Protein AF-A0A257LLA8-F1 (afdb_monomer_lite)

Sequence (168 aa):
RAQKEVKDIVSELGAEAVHNISGKPADVTPCLYRCRWLSTHMPKVWAKTAKTAEVHGGLTHFLTGQWATSTASADPMGLLDVGAYDWSDVLLKAARLTREQLPRLHRPGEIMGEVTAEAAKLTGLKAGTPVIAGGGDGQCAGTGANTFLEGRAYVNLGTAAVSGSYGK

Structure (mmCIF, N/CA/C/O backbone):
data_AF-A0A257LLA8-F1
#
_entry.id   AF-A0A257LLA8-F1
#
loop_
_atom_site.group_PDB
_atom_site.id
_atom_site.type_symbol
_atom_site.label_atom_id
_atom_site.label_alt_id
_atom_site.label_comp_id
_atom_site.label_asym_id
_atom_site.label_entity_id
_atom_site.label_seq_id
_atom_site.pdbx_PDB_ins_code
_atom_site.Cartn_x
_atom_site.Cartn_y
_atom_site.Cartn_z
_atom_site.occupancy
_atom_site.B_iso_or_equiv
_atom_site.auth_seq_id
_atom_site.auth_comp_id
_atom_site.auth_asym_id
_atom_site.auth_atom_id
_atom_site.pdbx_PDB_model_num
ATOM 1 N N . ARG A 1 1 ? 10.326 14.124 -8.204 1.00 86.38 1 ARG A N 1
ATOM 2 C CA . ARG A 1 1 ? 11.502 13.398 -7.644 1.00 86.38 1 ARG A CA 1
ATOM 3 C C . ARG A 1 1 ? 11.470 11.947 -8.121 1.00 86.38 1 ARG A C 1
ATOM 5 O O . ARG A 1 1 ? 10.402 11.528 -8.534 1.00 86.38 1 ARG A O 1
ATOM 12 N N . ALA A 1 2 ? 12.587 11.219 -8.062 1.00 96.12 2 ALA A N 1
ATOM 13 C CA . ALA A 1 2 ? 12.719 9.811 -8.469 1.00 96.12 2 ALA A CA 1
ATOM 14 C C . ALA A 1 2 ? 12.756 9.484 -9.986 1.00 96.12 2 ALA A C 1
ATOM 16 O O . ALA A 1 2 ? 12.668 8.323 -10.364 1.00 96.12 2 ALA A O 1
ATOM 17 N N . GLN A 1 3 ? 12.909 10.475 -10.878 1.00 97.31 3 GLN A N 1
ATOM 18 C CA . GLN A 1 3 ? 12.971 10.221 -12.334 1.00 97.31 3 GLN A CA 1
ATOM 19 C C . GLN A 1 3 ? 14.169 9.352 -12.741 1.00 97.31 3 GLN A C 1
ATOM 21 O O . GLN A 1 3 ? 14.070 8.560 -13.674 1.00 97.31 3 GLN A O 1
ATOM 26 N N . LYS A 1 4 ? 15.305 9.514 -12.054 1.00 97.81 4 LYS A N 1
ATOM 27 C CA . LYS A 1 4 ? 16.493 8.694 -12.291 1.00 97.81 4 LYS A CA 1
ATOM 28 C C . LYS A 1 4 ? 16.230 7.246 -11.877 1.00 97.81 4 LYS A C 1
ATOM 30 O O . LYS A 1 4 ? 16.509 6.339 -12.641 1.00 97.81 4 LYS A O 1
ATOM 35 N N . GLU A 1 5 ? 15.604 7.041 -10.725 1.00 98.06 5 GLU A N 1
ATOM 36 C CA . GLU A 1 5 ? 15.283 5.721 -10.184 1.00 98.06 5 GLU A CA 1
ATOM 37 C C . GLU A 1 5 ? 14.282 4.959 -11.042 1.00 98.06 5 GLU A C 1
ATOM 39 O O . GLU A 1 5 ? 14.366 3.737 -11.107 1.00 98.06 5 GLU A O 1
ATOM 44 N N . VAL A 1 6 ? 13.373 5.661 -11.730 1.00 98.06 6 VAL A N 1
ATOM 45 C CA . VAL A 1 6 ? 12.539 5.044 -12.770 1.00 98.06 6 VAL A CA 1
ATOM 46 C C . VAL A 1 6 ? 13.418 4.434 -13.857 1.00 98.06 6 VAL A C 1
ATOM 48 O O . VAL A 1 6 ? 13.272 3.253 -14.156 1.00 98.06 6 VAL A O 1
ATOM 51 N N . LYS A 1 7 ? 14.374 5.197 -14.401 1.00 97.81 7 LYS A N 1
ATOM 52 C CA . LYS A 1 7 ? 15.297 4.705 -15.439 1.00 97.81 7 LYS A CA 1
ATOM 53 C C . LYS A 1 7 ? 16.187 3.572 -14.931 1.00 97.81 7 LYS A C 1
ATOM 55 O O . LYS A 1 7 ? 16.379 2.601 -15.656 1.00 97.81 7 LYS A O 1
ATOM 60 N N . ASP A 1 8 ? 16.693 3.683 -13.705 1.00 97.88 8 ASP A N 1
ATOM 61 C CA . ASP A 1 8 ? 17.563 2.675 -13.096 1.00 97.88 8 ASP A CA 1
ATOM 62 C C . ASP A 1 8 ? 16.801 1.344 -12.933 1.00 97.88 8 ASP A C 1
ATOM 64 O O . ASP A 1 8 ? 17.235 0.320 -13.452 1.00 97.88 8 ASP A O 1
ATOM 68 N N . ILE A 1 9 ? 15.608 1.360 -12.323 1.00 97.94 9 ILE A N 1
ATOM 69 C CA . ILE A 1 9 ? 14.789 0.147 -12.136 1.00 97.94 9 ILE A CA 1
ATOM 70 C C . ILE A 1 9 ? 14.318 -0.434 -13.476 1.00 97.94 9 ILE A C 1
ATOM 72 O O . ILE A 1 9 ? 14.332 -1.650 -13.648 1.00 97.94 9 ILE A O 1
ATOM 76 N N . VAL A 1 10 ? 13.935 0.406 -14.444 1.00 97.56 10 VAL A N 1
ATOM 77 C CA . VAL A 1 10 ? 13.576 -0.059 -15.795 1.00 97.56 10 VAL A CA 1
ATOM 78 C C . VAL A 1 10 ? 14.769 -0.704 -16.499 1.00 97.56 10 VAL A C 1
ATOM 80 O O . VAL A 1 10 ? 14.580 -1.688 -17.204 1.00 97.56 10 VAL A O 1
ATOM 83 N N . SER A 1 11 ? 15.985 -0.198 -16.298 1.00 97.75 11 SER A N 1
ATOM 84 C CA . SER A 1 11 ? 17.194 -0.805 -16.871 1.00 97.75 11 SER A CA 1
ATOM 85 C C . SER A 1 11 ? 17.541 -2.142 -16.205 1.00 97.75 11 SER A C 1
ATOM 87 O O . SER A 1 11 ? 18.089 -3.021 -16.859 1.00 97.75 11 SER A O 1
ATOM 89 N N . GLU A 1 12 ? 17.220 -2.305 -14.917 1.00 97.50 12 GLU A N 1
ATOM 90 C CA . GLU A 1 12 ? 17.468 -3.537 -14.155 1.00 97.50 12 GLU A CA 1
ATOM 91 C C . GLU A 1 12 ? 16.439 -4.645 -14.427 1.00 97.50 12 GLU A C 1
ATOM 93 O O . GLU A 1 12 ? 16.813 -5.813 -14.511 1.00 97.50 12 GLU A O 1
ATOM 98 N N . LEU A 1 13 ? 15.149 -4.300 -14.517 1.00 97.31 13 LEU A N 1
ATOM 99 C CA . LEU A 1 13 ? 14.050 -5.273 -14.606 1.00 97.31 13 LEU A CA 1
ATOM 100 C C . LEU A 1 13 ? 13.362 -5.313 -15.976 1.00 97.31 13 LEU A C 1
ATOM 102 O O . LEU A 1 13 ? 12.763 -6.324 -16.326 1.00 97.31 13 LEU A O 1
ATOM 106 N N . GLY A 1 14 ? 13.419 -4.224 -16.740 1.00 97.62 14 GLY A N 1
ATOM 107 C CA . GLY A 1 14 ? 12.568 -3.994 -17.905 1.00 97.62 14 GLY A CA 1
ATOM 108 C C . GLY A 1 14 ? 11.221 -3.368 -17.526 1.00 97.62 14 GLY A C 1
ATOM 109 O O . GLY A 1 14 ? 10.576 -3.759 -16.552 1.00 97.62 14 GLY A O 1
ATOM 110 N N . ALA A 1 15 ? 10.768 -2.387 -18.314 1.00 96.75 15 ALA A N 1
ATOM 111 C CA . ALA A 1 15 ? 9.489 -1.706 -18.080 1.00 96.75 15 ALA A CA 1
ATOM 112 C C . ALA A 1 15 ? 8.292 -2.668 -18.177 1.00 96.75 15 ALA A C 1
ATOM 114 O O . ALA A 1 15 ? 7.359 -2.568 -17.385 1.00 96.75 15 ALA A O 1
ATOM 115 N N . GLU A 1 16 ? 8.351 -3.621 -19.110 1.00 97.50 16 GLU A N 1
ATOM 116 C CA . GLU A 1 16 ? 7.313 -4.637 -19.291 1.00 97.50 16 GLU A CA 1
ATOM 117 C C . GLU A 1 16 ? 7.222 -5.573 -18.083 1.00 97.50 16 GLU A C 1
ATOM 119 O O . GLU A 1 16 ? 6.129 -5.836 -17.603 1.00 97.50 16 GLU A O 1
ATOM 124 N N . ALA A 1 17 ? 8.349 -6.009 -17.515 1.00 97.00 17 ALA A N 1
ATOM 125 C CA . ALA A 1 17 ? 8.332 -6.858 -16.326 1.00 97.00 17 ALA A CA 1
ATOM 126 C C . ALA A 1 17 ? 7.749 -6.124 -15.109 1.00 97.00 17 ALA A C 1
ATOM 128 O O . ALA A 1 17 ? 6.932 -6.686 -14.383 1.00 97.00 17 ALA A O 1
ATOM 129 N N . VAL A 1 18 ? 8.118 -4.851 -14.905 1.00 97.69 18 VAL A N 1
ATOM 130 C CA . VAL A 1 18 ? 7.523 -4.025 -13.840 1.00 97.69 18 VAL A CA 1
ATOM 131 C C . VAL A 1 18 ? 6.011 -3.916 -14.028 1.00 97.69 18 VAL A C 1
ATOM 133 O O . VAL A 1 18 ? 5.263 -4.074 -13.061 1.00 97.69 18 VAL A O 1
ATOM 136 N N . HIS A 1 19 ? 5.561 -3.689 -15.263 1.00 97.56 19 HIS A N 1
ATOM 137 C CA . HIS A 1 19 ? 4.142 -3.613 -15.581 1.00 97.56 19 HIS A CA 1
ATOM 138 C C . HIS A 1 19 ? 3.421 -4.947 -15.368 1.00 97.56 19 HIS A C 1
ATOM 140 O O . HIS A 1 19 ? 2.397 -4.972 -14.696 1.00 97.56 19 HIS A O 1
ATOM 146 N N . ASN A 1 20 ? 3.978 -6.054 -15.854 1.00 97.69 20 ASN A N 1
ATOM 147 C CA . ASN A 1 20 ? 3.372 -7.378 -15.746 1.00 97.69 20 ASN A CA 1
ATOM 148 C C . ASN A 1 20 ? 3.222 -7.831 -14.288 1.00 97.69 20 ASN A C 1
ATOM 150 O O . ASN A 1 20 ? 2.236 -8.478 -13.953 1.00 97.69 20 ASN A O 1
ATOM 154 N N . ILE A 1 21 ? 4.169 -7.473 -13.414 1.00 97.94 21 ILE A N 1
ATOM 155 C CA . ILE A 1 21 ? 4.096 -7.813 -11.988 1.00 97.94 21 ILE A CA 1
ATOM 156 C C . ILE A 1 21 ? 3.141 -6.873 -11.241 1.00 97.94 21 ILE A C 1
ATOM 158 O O . ILE A 1 21 ? 2.318 -7.333 -10.458 1.00 97.94 21 ILE A O 1
ATOM 162 N N . SER A 1 22 ? 3.260 -5.554 -11.436 1.00 97.38 22 SER A N 1
ATOM 163 C CA . SER A 1 22 ? 2.563 -4.561 -10.594 1.00 97.38 22 SER A CA 1
ATOM 164 C C . SER A 1 22 ? 1.257 -4.016 -11.168 1.00 97.38 22 SER A C 1
ATOM 166 O O . SER A 1 22 ? 0.546 -3.279 -10.489 1.00 97.38 22 SER A O 1
ATOM 168 N N . GLY A 1 23 ? 0.976 -4.264 -12.446 1.00 95.69 23 GLY A N 1
ATOM 169 C CA . GLY A 1 23 ? -0.083 -3.587 -13.194 1.00 95.69 23 GLY A CA 1
ATOM 170 C C . GLY A 1 23 ? 0.146 -2.081 -13.391 1.00 95.69 23 GLY A C 1
ATOM 171 O O . GLY A 1 23 ? -0.730 -1.399 -13.925 1.00 95.69 23 GLY A O 1
ATOM 172 N N . LYS A 1 24 ? 1.290 -1.518 -12.965 1.00 95.50 24 LYS A N 1
ATOM 173 C CA . LYS A 1 24 ? 1.586 -0.076 -13.053 1.00 95.50 24 LYS A CA 1
ATOM 174 C C . LYS A 1 24 ? 2.544 0.237 -14.196 1.00 95.50 24 LYS A C 1
ATOM 176 O O . LYS A 1 24 ? 3.445 -0.555 -14.469 1.00 95.50 24 LYS A O 1
ATOM 181 N N . PRO A 1 25 ? 2.370 1.371 -14.893 1.00 93.50 25 PRO A N 1
ATOM 182 C CA . PRO A 1 25 ? 3.382 1.840 -15.823 1.00 93.50 25 PRO A CA 1
ATOM 183 C C . PRO A 1 25 ? 4.650 2.255 -15.065 1.00 93.50 25 PRO A C 1
ATOM 185 O O . PRO A 1 25 ? 4.620 2.572 -13.874 1.00 93.50 25 PRO A O 1
ATOM 188 N N . ALA A 1 26 ? 5.779 2.272 -15.771 1.00 91.94 26 ALA A N 1
ATOM 189 C CA . ALA A 1 26 ? 7.024 2.768 -15.208 1.00 91.94 26 ALA A CA 1
ATOM 190 C C . AL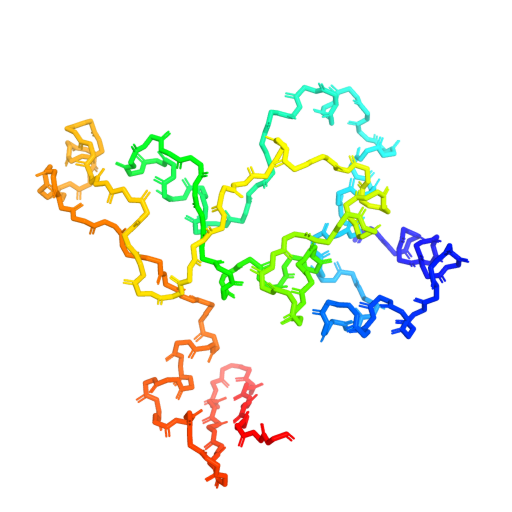A A 1 26 ? 7.036 4.303 -15.181 1.00 91.94 26 ALA A C 1
ATOM 192 O O . ALA A 1 26 ? 7.484 4.957 -16.124 1.00 91.94 26 ALA A O 1
ATOM 193 N N . ASP A 1 27 ? 6.529 4.881 -14.096 1.00 93.69 27 ASP A N 1
ATOM 194 C CA . ASP A 1 27 ? 6.424 6.325 -13.912 1.00 93.69 27 ASP A CA 1
ATOM 195 C C . ASP A 1 27 ? 6.786 6.753 -12.476 1.00 93.69 27 ASP A C 1
ATOM 197 O O . ASP A 1 27 ? 7.096 5.936 -11.623 1.00 93.69 27 ASP A O 1
ATOM 201 N N . VAL A 1 28 ? 6.816 8.052 -12.178 1.00 93.75 28 VAL A N 1
ATOM 202 C CA . VAL A 1 28 ? 7.264 8.547 -10.857 1.00 93.75 28 VAL A CA 1
ATOM 203 C C . VAL A 1 28 ? 6.199 8.457 -9.754 1.00 93.75 28 VAL A C 1
ATOM 205 O O . VAL A 1 28 ? 6.497 8.758 -8.592 1.00 93.75 28 VAL A O 1
ATOM 208 N N . THR A 1 29 ? 4.965 8.090 -10.098 1.00 94.19 29 THR A N 1
ATOM 209 C CA . THR A 1 29 ? 3.815 8.066 -9.188 1.00 94.19 29 THR A CA 1
ATOM 210 C C . THR A 1 29 ? 3.904 6.916 -8.180 1.00 94.19 29 THR A C 1
ATOM 212 O O . THR A 1 29 ? 3.800 7.204 -6.973 1.00 94.19 29 THR A O 1
ATOM 215 N N . PRO A 1 30 ? 4.175 5.655 -8.592 1.00 96.25 30 PRO A N 1
ATOM 216 C CA . PRO A 1 30 ? 4.291 4.539 -7.666 1.00 96.25 30 PRO A CA 1
ATOM 217 C C . PRO A 1 30 ? 5.364 4.759 -6.598 1.00 96.25 30 PRO A C 1
ATOM 219 O O . PRO A 1 30 ? 6.437 5.330 -6.829 1.00 96.25 30 PRO A O 1
ATOM 222 N N . CYS A 1 31 ? 5.076 4.288 -5.387 1.00 96.12 31 CYS A N 1
ATOM 223 C CA . CYS A 1 31 ? 5.981 4.409 -4.246 1.00 96.12 31 CYS A CA 1
ATOM 224 C C . CYS A 1 31 ? 7.307 3.663 -4.453 1.00 96.12 31 CYS A C 1
ATOM 226 O O . CYS A 1 31 ? 8.316 4.110 -3.906 1.00 96.12 31 CYS A O 1
ATOM 228 N N . LEU A 1 32 ? 7.323 2.595 -5.261 1.00 97.62 32 LEU A N 1
ATOM 229 C CA . LEU A 1 32 ? 8.509 1.827 -5.667 1.00 97.62 32 LEU A CA 1
ATOM 230 C C . LEU A 1 32 ? 9.743 2.713 -5.914 1.00 97.62 32 LEU A C 1
ATOM 232 O O . LEU A 1 32 ? 10.773 2.578 -5.248 1.00 97.62 32 LEU A O 1
ATOM 236 N N . TYR A 1 33 ? 9.618 3.689 -6.811 1.00 97.94 33 TYR A N 1
ATOM 237 C CA . TYR A 1 33 ? 10.738 4.537 -7.227 1.00 97.94 33 TYR A CA 1
ATOM 238 C C . TYR A 1 33 ? 11.163 5.526 -6.143 1.00 97.94 33 TYR A C 1
ATOM 240 O O . TYR A 1 33 ? 12.343 5.851 -6.004 1.00 97.94 33 TYR A O 1
ATOM 248 N N . ARG A 1 34 ? 10.215 5.989 -5.323 1.00 96.88 34 ARG A N 1
ATOM 249 C CA . ARG A 1 34 ? 10.513 6.872 -4.189 1.00 96.88 34 ARG A CA 1
ATOM 250 C C . ARG A 1 34 ? 11.219 6.132 -3.056 1.00 96.88 34 ARG A C 1
ATOM 252 O O . ARG A 1 34 ? 12.080 6.737 -2.424 1.00 96.88 34 ARG A O 1
ATOM 259 N N . CYS A 1 35 ? 10.923 4.852 -2.841 1.00 97.12 35 CYS A N 1
ATOM 260 C CA . CYS A 1 35 ? 11.660 4.006 -1.898 1.00 97.12 35 CYS A CA 1
ATOM 261 C C . CYS A 1 35 ? 13.119 3.854 -2.342 1.00 97.12 35 CYS A C 1
ATOM 263 O O . CYS A 1 35 ? 14.037 4.151 -1.576 1.00 97.12 35 CYS A O 1
ATOM 265 N N . ARG A 1 36 ? 13.340 3.551 -3.630 1.00 97.69 36 ARG A N 1
ATOM 266 C CA . ARG A 1 36 ? 14.686 3.527 -4.219 1.00 97.69 36 ARG A CA 1
ATOM 267 C C . ARG A 1 36 ? 15.398 4.870 -4.058 1.00 97.69 36 ARG A C 1
ATOM 269 O O . ARG A 1 36 ? 16.549 4.897 -3.621 1.00 97.69 36 ARG A O 1
ATOM 276 N N . TRP A 1 37 ? 14.708 5.977 -4.332 1.00 98.25 37 TRP A N 1
ATOM 277 C CA . TRP A 1 37 ? 15.278 7.321 -4.219 1.00 98.25 37 TRP A CA 1
ATOM 278 C C . TRP A 1 37 ? 15.687 7.632 -2.777 1.00 98.25 37 TRP A C 1
ATOM 280 O O . TRP A 1 37 ? 16.810 8.079 -2.557 1.00 98.25 37 TRP A O 1
ATOM 290 N N . LEU A 1 38 ? 14.821 7.339 -1.798 1.00 97.31 38 LEU A N 1
ATOM 291 C CA . LEU A 1 38 ? 15.095 7.530 -0.369 1.00 97.31 38 LEU A CA 1
ATOM 292 C C . LEU A 1 38 ? 16.282 6.686 0.093 1.00 97.31 38 LEU A C 1
ATOM 294 O O . LEU A 1 38 ? 17.160 7.203 0.780 1.00 97.31 38 LEU A O 1
ATOM 298 N N . SER A 1 39 ? 16.353 5.423 -0.332 1.00 97.06 39 SER A N 1
ATOM 299 C CA . SER A 1 39 ? 17.472 4.539 0.007 1.00 97.06 39 SER A CA 1
ATOM 300 C C . SER A 1 39 ? 18.819 5.063 -0.508 1.00 97.06 39 SER A C 1
ATOM 302 O O . SER A 1 39 ? 19.841 4.897 0.153 1.00 97.06 39 SER A O 1
ATOM 304 N N . THR A 1 40 ? 18.823 5.723 -1.671 1.00 97.56 40 THR A N 1
ATOM 305 C CA . THR A 1 40 ? 20.032 6.244 -2.323 1.00 97.56 40 THR A CA 1
ATOM 306 C C . THR A 1 40 ? 20.425 7.620 -1.788 1.00 97.56 40 THR A C 1
ATOM 308 O O . THR A 1 40 ? 21.595 7.861 -1.508 1.00 97.56 40 THR A O 1
ATOM 311 N N . HIS A 1 41 ? 19.460 8.525 -1.633 1.00 98.00 41 HIS A N 1
ATOM 312 C CA . HIS A 1 41 ? 19.718 9.935 -1.323 1.00 98.00 41 HIS A CA 1
ATOM 313 C C . HIS A 1 41 ? 19.619 10.252 0.170 1.00 98.00 41 HIS A C 1
ATOM 315 O O . HIS A 1 41 ? 20.191 11.234 0.636 1.00 98.00 41 HIS A O 1
ATOM 321 N N . MET A 1 42 ? 18.903 9.430 0.938 1.00 97.62 42 MET A N 1
ATOM 322 C CA . MET A 1 42 ? 18.704 9.604 2.377 1.00 97.62 42 MET A CA 1
ATOM 323 C C . MET A 1 42 ? 19.015 8.309 3.150 1.00 97.62 42 MET A C 1
ATOM 325 O O . MET A 1 42 ? 18.214 7.885 3.988 1.00 97.62 42 MET A O 1
ATOM 329 N N . PRO A 1 43 ? 20.191 7.682 2.942 1.00 97.12 43 PRO A N 1
ATOM 330 C CA . PRO A 1 43 ? 20.489 6.347 3.467 1.00 97.12 43 PRO A CA 1
ATOM 331 C C . PRO A 1 43 ? 20.428 6.271 4.998 1.00 97.12 43 PRO A C 1
ATOM 333 O O . PRO A 1 43 ? 19.987 5.267 5.546 1.00 97.12 43 PRO A O 1
ATOM 336 N N . LYS A 1 44 ? 20.795 7.347 5.711 1.00 97.88 44 LYS A N 1
ATOM 337 C CA . LYS A 1 44 ? 20.705 7.404 7.183 1.00 97.88 44 LYS A CA 1
ATOM 338 C C . LYS A 1 44 ? 19.262 7.375 7.697 1.00 97.88 44 LYS A C 1
ATOM 340 O O . LYS A 1 44 ? 19.019 6.853 8.779 1.00 97.88 44 LYS A O 1
ATOM 345 N N . VAL A 1 45 ? 18.325 7.960 6.948 1.00 96.00 45 VAL A N 1
ATOM 346 C CA . VAL A 1 45 ? 16.891 7.933 7.279 1.00 96.00 45 VAL A CA 1
ATOM 347 C C . VAL A 1 45 ? 16.309 6.582 6.889 1.00 96.00 45 VAL A C 1
ATOM 349 O O . VAL A 1 45 ? 15.626 5.952 7.694 1.00 96.00 45 VAL A O 1
ATOM 352 N N . TRP A 1 46 ? 16.652 6.094 5.696 1.00 96.56 46 TRP A N 1
ATOM 353 C CA . TRP A 1 46 ? 16.210 4.791 5.211 1.00 96.56 46 TRP A CA 1
ATOM 354 C C . TRP A 1 46 ? 16.626 3.651 6.147 1.00 96.56 46 TRP A C 1
ATOM 356 O O . TRP A 1 46 ? 15.792 2.843 6.535 1.00 96.56 46 TRP A O 1
ATOM 366 N N . ALA A 1 47 ? 17.875 3.651 6.620 1.00 95.75 47 ALA A N 1
ATOM 367 C CA . ALA A 1 47 ? 18.384 2.654 7.564 1.00 95.75 47 ALA A CA 1
ATOM 368 C C . ALA A 1 47 ? 17.653 2.643 8.922 1.00 95.75 47 ALA A C 1
ATOM 370 O O . ALA A 1 47 ? 17.691 1.642 9.627 1.00 95.75 47 ALA A O 1
ATOM 371 N N . LYS A 1 48 ? 16.989 3.744 9.300 1.00 96.88 48 LYS A N 1
ATOM 372 C CA . LYS A 1 48 ? 16.177 3.848 10.526 1.00 96.88 48 LYS A CA 1
ATOM 373 C C . LYS A 1 48 ? 14.684 3.605 10.278 1.00 96.88 48 LYS A C 1
ATOM 375 O O . LYS A 1 48 ? 13.889 3.691 11.210 1.00 96.88 48 LYS A O 1
ATOM 380 N N . THR A 1 49 ? 14.283 3.354 9.032 1.00 96.06 49 THR A N 1
ATOM 381 C CA . THR A 1 49 ? 12.877 3.191 8.658 1.00 96.06 49 THR A CA 1
ATOM 382 C C . THR A 1 49 ? 12.406 1.787 9.020 1.00 96.06 49 THR A C 1
ATOM 384 O O . THR A 1 49 ? 12.738 0.814 8.344 1.00 96.06 49 THR A O 1
ATOM 387 N N . ALA A 1 50 ? 11.609 1.691 10.084 1.00 96.38 50 ALA A N 1
ATOM 388 C CA . ALA A 1 50 ? 11.024 0.427 10.525 1.00 96.38 50 ALA A CA 1
ATOM 389 C C . ALA A 1 50 ? 9.867 -0.033 9.625 1.00 96.38 50 ALA A C 1
ATOM 391 O O . ALA A 1 50 ? 9.719 -1.227 9.384 1.00 96.38 50 ALA A O 1
ATOM 392 N N . LYS A 1 51 ? 9.045 0.905 9.135 1.00 97.50 51 LYS A N 1
ATOM 393 C CA . LYS A 1 51 ? 7.876 0.632 8.291 1.00 97.50 51 LYS A CA 1
ATOM 394 C C . LYS A 1 51 ? 7.716 1.688 7.201 1.00 97.50 51 LYS A C 1
ATOM 396 O O . LYS A 1 51 ? 7.924 2.873 7.445 1.00 97.50 51 LYS A O 1
ATOM 401 N N . THR A 1 52 ? 7.303 1.245 6.021 1.00 97.38 52 THR A N 1
ATOM 402 C CA . THR A 1 52 ? 6.899 2.059 4.874 1.00 97.38 52 THR A CA 1
ATOM 403 C C . THR A 1 52 ? 5.447 1.727 4.568 1.00 97.38 52 THR A C 1
ATOM 405 O O . THR A 1 52 ? 5.145 0.627 4.119 1.00 97.38 52 THR A O 1
ATOM 408 N N . ALA A 1 53 ? 4.539 2.660 4.828 1.00 96.94 53 ALA A N 1
ATOM 409 C CA . ALA A 1 53 ? 3.109 2.461 4.635 1.00 96.94 53 ALA A CA 1
ATOM 410 C C . ALA A 1 53 ? 2.510 3.622 3.844 1.00 96.94 53 ALA A C 1
ATOM 412 O O . ALA A 1 53 ? 2.982 4.759 3.923 1.00 96.94 53 ALA A O 1
ATOM 413 N N . GLU A 1 54 ? 1.460 3.325 3.089 1.00 95.75 54 GLU A N 1
ATOM 414 C CA . GLU A 1 54 ? 0.559 4.343 2.565 1.00 95.75 54 GLU A CA 1
ATOM 415 C C . GLU A 1 54 ? -0.440 4.794 3.658 1.00 95.75 54 GLU A C 1
ATOM 417 O O . GLU A 1 54 ? -0.392 4.327 4.800 1.00 95.75 54 GLU A O 1
ATOM 422 N N . VAL A 1 55 ? -1.295 5.766 3.341 1.00 95.62 55 VAL A N 1
ATOM 423 C CA . VAL A 1 55 ? -2.163 6.446 4.316 1.00 95.62 55 VAL A CA 1
ATOM 424 C C . VAL A 1 55 ? -3.098 5.486 5.058 1.00 95.62 55 VAL A C 1
ATOM 426 O O . VAL A 1 55 ? -3.209 5.585 6.275 1.00 95.62 55 VAL A O 1
ATOM 429 N N . HIS A 1 56 ? -3.739 4.548 4.371 1.00 96.81 56 HIS A N 1
ATOM 430 C CA . HIS A 1 56 ? -4.617 3.535 4.951 1.00 96.81 56 HIS A CA 1
ATOM 431 C C . HIS A 1 56 ? -3.871 2.641 5.949 1.00 96.81 56 HIS A C 1
ATOM 433 O O . HIS A 1 56 ? -4.355 2.436 7.061 1.00 96.81 56 HIS A O 1
ATOM 439 N N . GLY A 1 57 ? -2.660 2.184 5.625 1.00 97.62 57 GLY A N 1
ATOM 440 C CA . GLY A 1 57 ? -1.809 1.433 6.548 1.00 97.62 57 GLY A CA 1
ATOM 441 C C . GLY A 1 57 ? -1.361 2.255 7.759 1.00 97.62 57 GLY A C 1
ATOM 442 O O . GLY A 1 57 ? -1.349 1.751 8.882 1.00 97.62 57 GLY A O 1
ATOM 443 N N . GLY A 1 58 ? -1.056 3.540 7.558 1.00 97.69 58 GLY A N 1
ATOM 444 C CA . GLY A 1 58 ? -0.766 4.476 8.648 1.00 97.69 58 GLY A CA 1
ATOM 445 C C . GLY A 1 58 ? -1.965 4.695 9.575 1.00 97.69 58 GLY A C 1
ATOM 446 O O . GLY A 1 58 ? -1.836 4.560 10.789 1.00 97.69 58 GLY A O 1
ATOM 447 N N . LEU A 1 59 ? -3.147 4.975 9.018 1.00 97.25 59 LEU A N 1
ATOM 448 C CA . LEU A 1 59 ? -4.391 5.141 9.778 1.00 97.25 59 LEU A CA 1
ATOM 449 C C . LEU A 1 59 ? -4.777 3.859 10.518 1.00 97.25 59 LEU A C 1
ATOM 451 O O . LEU A 1 59 ? -5.173 3.921 11.679 1.00 97.25 59 LEU A O 1
ATOM 455 N N . THR A 1 60 ? -4.597 2.699 9.887 1.00 98.38 60 THR A N 1
ATOM 456 C CA . THR A 1 60 ? -4.815 1.398 10.530 1.00 98.38 60 THR A CA 1
ATOM 457 C C . THR A 1 60 ? -3.907 1.237 11.741 1.00 98.38 60 THR A C 1
ATOM 459 O O . THR A 1 60 ? -4.390 0.868 12.811 1.00 98.38 60 THR A O 1
ATOM 462 N N . HIS A 1 61 ? -2.625 1.592 11.626 1.00 98.56 61 HIS A N 1
ATOM 463 C CA . HIS A 1 61 ? -1.707 1.567 12.762 1.00 98.56 61 HIS A CA 1
ATOM 464 C C . HIS A 1 61 ? -2.128 2.531 13.875 1.00 98.56 61 HIS A C 1
ATOM 466 O O . HIS A 1 61 ? -2.146 2.133 15.037 1.00 98.56 61 HIS A O 1
ATOM 472 N N . PHE A 1 62 ? -2.544 3.756 13.546 1.00 98.31 62 PHE A N 1
ATOM 473 C CA . PHE A 1 62 ? -3.022 4.705 14.556 1.00 98.31 62 PHE A CA 1
ATOM 474 C C . PHE A 1 62 ? -4.292 4.235 15.273 1.00 98.31 62 PHE A C 1
ATOM 476 O O . PHE A 1 62 ? -4.436 4.466 16.471 1.00 98.31 62 PHE A O 1
ATOM 483 N N . LEU A 1 63 ? -5.205 3.565 14.567 1.00 98.69 63 LEU A N 1
ATOM 484 C CA . LEU A 1 63 ? -6.459 3.086 15.146 1.00 98.69 63 LEU A CA 1
ATOM 485 C C . LEU A 1 63 ? -6.278 1.800 15.959 1.00 98.69 63 LEU A C 1
ATOM 487 O O . LEU A 1 63 ? -6.868 1.662 17.030 1.00 98.69 63 LEU A O 1
ATOM 491 N N . THR A 1 64 ? -5.465 0.868 15.459 1.00 98.69 64 THR A N 1
ATOM 492 C CA . THR A 1 64 ? -5.428 -0.530 15.929 1.00 98.69 64 THR A CA 1
ATOM 493 C C . THR A 1 64 ? -4.106 -0.936 16.586 1.00 98.69 64 THR A C 1
ATOM 495 O O . THR A 1 64 ? -4.003 -2.010 17.176 1.00 98.69 64 THR A O 1
ATOM 498 N N . GLY A 1 65 ? -3.060 -0.119 16.446 1.00 98.19 65 GLY A N 1
ATOM 499 C CA . GLY A 1 65 ? -1.679 -0.481 16.774 1.00 98.19 65 GLY A CA 1
ATOM 500 C C . GLY A 1 65 ? -1.021 -1.431 15.764 1.00 98.19 65 GLY A C 1
ATOM 501 O O . GLY A 1 65 ? 0.187 -1.653 15.838 1.00 98.19 65 GLY A O 1
ATOM 502 N N . GLN A 1 66 ? -1.761 -1.966 14.788 1.00 98.06 66 GLN A N 1
ATOM 503 C CA . GLN A 1 66 ? -1.262 -2.950 13.827 1.00 98.06 66 GLN A CA 1
ATOM 504 C C . GLN A 1 66 ? -0.786 -2.297 12.531 1.00 98.06 66 GLN A C 1
ATOM 506 O O . GLN A 1 66 ? -1.453 -1.439 11.960 1.00 98.06 66 GLN A O 1
ATOM 511 N N . TRP A 1 67 ? 0.352 -2.757 12.011 1.00 98.50 67 TRP A N 1
ATOM 512 C CA . TRP A 1 67 ? 0.767 -2.434 10.648 1.00 98.50 67 TRP A CA 1
ATOM 513 C C . TRP A 1 67 ? 0.088 -3.390 9.670 1.00 98.50 67 TRP A C 1
ATOM 515 O O . TRP A 1 67 ? 0.656 -4.421 9.311 1.00 98.50 67 TRP A O 1
ATOM 525 N N . ALA A 1 68 ? -1.119 -3.032 9.245 1.00 98.31 68 ALA A N 1
ATOM 526 C CA . ALA A 1 68 ? -1.912 -3.767 8.267 1.00 98.31 68 ALA A CA 1
ATOM 527 C C . ALA A 1 68 ? -2.489 -2.813 7.213 1.00 98.31 68 ALA A C 1
ATOM 529 O O . ALA A 1 68 ? -2.726 -1.644 7.504 1.00 98.31 68 ALA A O 1
ATOM 530 N N . THR A 1 69 ? -2.683 -3.292 5.986 1.00 98.12 69 THR A N 1
ATOM 531 C CA . THR A 1 69 ? -3.361 -2.544 4.922 1.00 98.12 69 THR A CA 1
ATOM 532 C C . THR A 1 69 ? -4.092 -3.478 3.959 1.00 98.12 69 THR A C 1
ATOM 534 O O . THR A 1 69 ? -3.854 -4.684 3.935 1.00 98.12 69 THR A O 1
ATOM 537 N N . SER A 1 70 ? -4.972 -2.908 3.143 1.00 98.00 70 SER A N 1
ATOM 538 C CA . SER A 1 70 ? -5.676 -3.616 2.080 1.00 98.00 70 SER A CA 1
ATOM 539 C C . SER A 1 70 ? -4.795 -3.766 0.843 1.00 98.00 70 SER A C 1
ATOM 541 O O . SER A 1 70 ? -4.135 -2.803 0.446 1.00 98.00 70 SER A O 1
ATOM 543 N N . THR A 1 71 ? -4.852 -4.915 0.167 1.00 97.50 71 THR A N 1
ATOM 544 C CA . THR A 1 71 ? -4.223 -5.106 -1.153 1.00 97.50 71 THR A CA 1
ATOM 545 C C . THR A 1 71 ? -4.689 -4.055 -2.160 1.00 97.50 71 THR A C 1
ATOM 547 O O . THR A 1 71 ? -3.883 -3.552 -2.937 1.00 97.50 71 THR A O 1
ATOM 550 N N . ALA A 1 72 ? -5.956 -3.641 -2.089 1.00 95.44 72 ALA A N 1
ATOM 551 C CA . ALA A 1 72 ? -6.519 -2.617 -2.963 1.00 95.44 72 ALA A CA 1
ATOM 552 C C . ALA A 1 72 ? -5.923 -1.220 -2.698 1.00 95.44 72 ALA A C 1
ATOM 554 O O . ALA A 1 72 ? -5.608 -0.497 -3.639 1.00 95.44 72 ALA A O 1
ATOM 555 N N . SER A 1 73 ? -5.699 -0.859 -1.428 1.00 95.81 73 SER A N 1
ATOM 556 C CA . SER A 1 73 ? -5.070 0.423 -1.061 1.00 95.81 73 SER A CA 1
ATOM 557 C C . SER A 1 73 ? -3.554 0.429 -1.289 1.00 95.81 73 SER A C 1
ATOM 559 O O . SER A 1 73 ? -2.970 1.475 -1.565 1.00 95.81 73 SER A O 1
ATOM 561 N N . ALA A 1 74 ? -2.906 -0.733 -1.175 1.00 96.94 74 ALA A N 1
ATOM 562 C CA . ALA A 1 74 ? -1.474 -0.902 -1.404 1.00 96.94 74 ALA A CA 1
ATOM 563 C C . ALA A 1 74 ? -1.093 -0.961 -2.891 1.00 96.94 74 ALA A C 1
ATOM 565 O O . ALA A 1 74 ? 0.038 -0.629 -3.238 1.00 96.94 74 ALA A O 1
ATOM 566 N N . ASP A 1 75 ? -2.010 -1.361 -3.772 1.00 96.00 75 ASP A N 1
ATOM 567 C CA . ASP A 1 75 ? -1.782 -1.514 -5.215 1.00 96.00 75 ASP A CA 1
ATOM 568 C C . ASP A 1 75 ? -1.093 -0.288 -5.877 1.00 96.00 75 ASP A C 1
ATOM 570 O O . ASP A 1 75 ? -0.057 -0.456 -6.532 1.00 96.00 75 ASP A O 1
ATOM 574 N N . PRO A 1 76 ? -1.515 0.972 -5.629 1.00 95.12 76 PRO A N 1
ATOM 575 C CA . PRO A 1 76 ? -0.828 2.161 -6.149 1.00 95.12 76 PRO A CA 1
ATOM 576 C C . PRO A 1 76 ? 0.632 2.332 -5.698 1.00 95.12 76 PRO A C 1
ATOM 578 O O . PRO A 1 76 ? 1.364 3.137 -6.277 1.00 95.12 76 PRO A O 1
ATOM 581 N N . MET A 1 77 ? 1.098 1.599 -4.679 1.00 97.12 77 MET A N 1
ATOM 582 C CA . MET A 1 77 ? 2.505 1.630 -4.271 1.00 97.12 77 MET A CA 1
ATOM 583 C C . MET A 1 77 ? 3.431 1.032 -5.339 1.00 97.12 77 MET A C 1
ATOM 585 O O . MET A 1 77 ? 4.619 1.360 -5.336 1.00 97.12 77 MET A O 1
ATOM 589 N N . GLY A 1 78 ? 2.915 0.191 -6.245 1.00 97.50 78 GLY A N 1
ATOM 590 C CA . GLY A 1 78 ? 3.710 -0.494 -7.271 1.00 97.50 78 GLY A CA 1
ATOM 591 C C . GLY A 1 78 ? 4.722 -1.483 -6.687 1.00 97.50 78 GLY A C 1
ATOM 592 O O . GLY A 1 78 ? 5.799 -1.663 -7.241 1.00 97.50 78 GLY A O 1
ATOM 593 N N . LEU A 1 79 ? 4.412 -2.058 -5.522 1.00 98.12 79 LEU A N 1
ATOM 594 C CA . LEU A 1 79 ? 5.247 -3.038 -4.809 1.00 98.12 79 LEU A CA 1
ATOM 595 C C . LEU A 1 79 ? 4.571 -4.414 -4.700 1.00 98.12 79 LEU A C 1
ATOM 597 O O . LEU A 1 79 ? 5.178 -5.366 -4.210 1.00 98.12 79 LEU A O 1
ATOM 601 N N . LEU A 1 80 ? 3.310 -4.502 -5.117 1.00 97.69 80 LEU A N 1
ATOM 602 C CA . LEU A 1 80 ? 2.472 -5.690 -5.048 1.00 97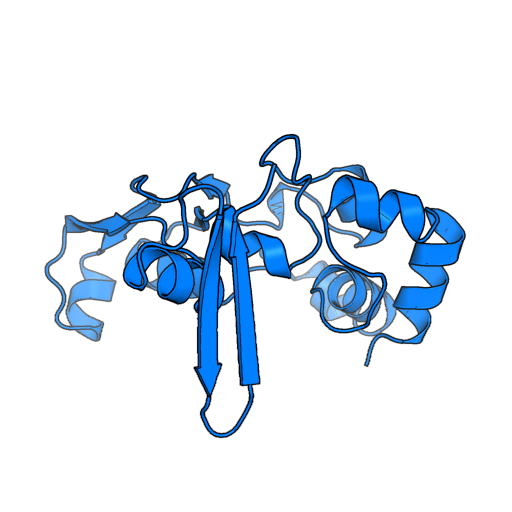.69 80 LEU A CA 1
ATOM 603 C C . LEU A 1 80 ? 2.586 -6.472 -6.363 1.00 97.69 80 LEU A C 1
ATOM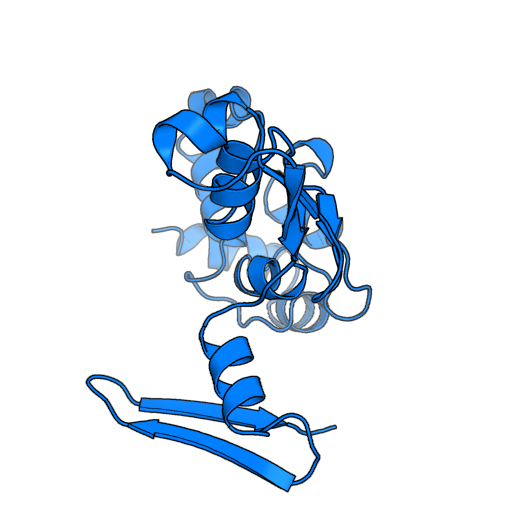 605 O O . LEU A 1 80 ? 2.655 -5.867 -7.430 1.00 97.69 80 LEU A O 1
ATOM 609 N N . ASP A 1 81 ? 2.629 -7.797 -6.271 1.00 98.12 81 ASP A N 1
ATOM 610 C CA . ASP A 1 81 ? 2.355 -8.694 -7.388 1.00 98.12 81 ASP A CA 1
ATOM 611 C C . ASP A 1 81 ? 0.834 -8.827 -7.520 1.00 98.12 81 ASP A C 1
ATOM 613 O O . ASP A 1 81 ? 0.167 -9.390 -6.644 1.00 98.12 81 ASP A O 1
ATOM 617 N N . VAL A 1 82 ? 0.272 -8.259 -8.587 1.00 95.81 82 VAL A N 1
ATOM 618 C CA . VAL A 1 82 ? -1.187 -8.196 -8.767 1.00 95.81 82 VAL A CA 1
ATOM 619 C C . VAL A 1 82 ? -1.807 -9.558 -9.064 1.00 95.81 82 VAL A C 1
ATOM 621 O O . VAL A 1 82 ? -2.989 -9.745 -8.789 1.00 95.81 82 VAL A O 1
ATOM 624 N N . GLY A 1 83 ? -1.026 -10.516 -9.576 1.00 95.38 83 GLY A N 1
ATOM 625 C CA . GLY A 1 83 ? -1.478 -11.887 -9.806 1.00 95.38 83 GLY A CA 1
ATOM 626 C C . GLY A 1 83 ? -1.489 -12.716 -8.522 1.00 95.38 83 GLY A C 1
ATOM 627 O O . GLY A 1 83 ? -2.410 -13.502 -8.299 1.00 95.38 83 GLY A O 1
ATOM 628 N N . ALA A 1 84 ? -0.494 -12.516 -7.654 1.00 96.69 84 ALA A N 1
ATOM 629 C CA . ALA A 1 84 ? -0.389 -13.222 -6.377 1.00 96.69 84 ALA A CA 1
ATOM 630 C C . ALA A 1 84 ? -1.197 -12.573 -5.236 1.00 96.69 84 ALA A C 1
ATOM 632 O O . ALA A 1 84 ? -1.426 -13.219 -4.214 1.00 96.69 84 ALA A O 1
ATOM 633 N N . TYR A 1 85 ? -1.631 -11.316 -5.393 1.00 95.81 85 TYR A N 1
ATOM 634 C CA . TYR A 1 85 ? -2.243 -10.500 -4.333 1.00 95.81 85 TYR A CA 1
ATOM 635 C C . TYR A 1 85 ? -1.363 -10.369 -3.078 1.00 95.81 85 TYR A C 1
ATOM 637 O O . TYR A 1 85 ? -1.868 -10.278 -1.958 1.00 95.81 85 TYR A O 1
ATOM 645 N N . ASP A 1 86 ? -0.045 -10.337 -3.268 1.00 98.12 86 ASP A N 1
ATOM 646 C CA . ASP A 1 86 ? 0.945 -10.243 -2.195 1.00 98.12 86 ASP A CA 1
ATOM 647 C C . ASP A 1 86 ? 2.125 -9.356 -2.619 1.00 98.12 86 ASP A C 1
ATOM 649 O O . AS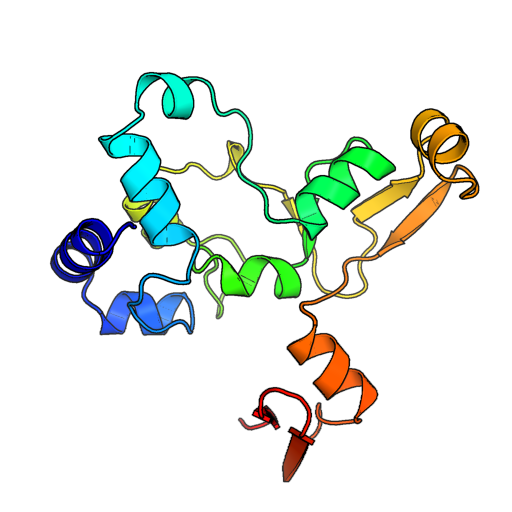P A 1 86 ? 2.277 -9.009 -3.788 1.00 98.12 86 ASP A O 1
ATOM 653 N N . TRP A 1 87 ? 2.977 -8.954 -1.681 1.00 98.44 87 TRP A N 1
ATOM 654 C CA . TRP A 1 87 ? 4.183 -8.194 -1.995 1.00 98.44 87 TRP A CA 1
ATOM 655 C C . TRP A 1 87 ? 5.091 -8.960 -2.968 1.00 98.44 87 TRP A C 1
ATOM 657 O O . TRP A 1 87 ? 5.357 -10.147 -2.783 1.00 98.44 87 TRP A O 1
ATOM 667 N N . SER A 1 88 ? 5.612 -8.272 -3.988 1.00 98.44 88 SER A N 1
ATOM 668 C CA . SER A 1 88 ? 6.523 -8.876 -4.963 1.00 98.44 88 SER A CA 1
ATOM 669 C C . SER A 1 88 ? 7.969 -8.770 -4.495 1.00 98.44 88 SER A C 1
ATOM 671 O O . SER A 1 88 ? 8.539 -7.680 -4.506 1.00 98.44 88 SER A O 1
ATOM 673 N N . ASP A 1 89 ? 8.619 -9.890 -4.176 1.00 98.44 89 ASP A N 1
ATOM 674 C CA . ASP A 1 89 ? 10.032 -9.886 -3.764 1.00 98.44 89 ASP A CA 1
ATOM 675 C C . ASP A 1 89 ? 10.964 -9.282 -4.830 1.00 98.44 89 ASP A C 1
ATOM 677 O O . ASP A 1 89 ? 11.967 -8.643 -4.499 1.00 98.44 89 ASP A O 1
ATOM 681 N N . VAL A 1 90 ? 10.604 -9.411 -6.112 1.00 98.31 90 VAL A N 1
ATOM 682 C CA . VAL A 1 90 ? 11.318 -8.779 -7.233 1.00 98.31 90 VAL A CA 1
ATOM 683 C C . VAL A 1 90 ? 11.245 -7.253 -7.127 1.00 98.31 90 VAL A C 1
ATOM 685 O O . VAL A 1 90 ? 12.279 -6.578 -7.162 1.00 98.31 90 VAL A O 1
ATOM 688 N N . LEU A 1 91 ? 10.042 -6.700 -6.945 1.00 98.44 91 LEU A N 1
ATOM 689 C CA . LEU A 1 91 ? 9.846 -5.253 -6.824 1.00 98.44 91 LEU A CA 1
ATOM 690 C C . LEU A 1 91 ? 10.399 -4.717 -5.500 1.00 98.44 91 LEU A C 1
ATOM 692 O O . LEU A 1 91 ? 10.999 -3.644 -5.488 1.00 98.44 91 LEU A O 1
ATOM 696 N N . LEU A 1 92 ? 10.284 -5.468 -4.400 1.00 98.50 92 LEU A N 1
ATOM 697 C CA . LEU A 1 92 ? 10.869 -5.091 -3.110 1.00 98.50 92 LEU A CA 1
ATOM 698 C C . LEU A 1 92 ? 12.395 -4.986 -3.202 1.00 98.50 92 LEU A C 1
ATOM 700 O O . LEU A 1 92 ? 12.979 -3.990 -2.763 1.00 98.50 92 LEU A O 1
ATOM 704 N N . LYS A 1 93 ? 13.051 -5.952 -3.855 1.00 98.50 93 LYS A N 1
ATOM 705 C CA . LYS A 1 93 ? 14.499 -5.911 -4.101 1.00 98.50 93 LYS A CA 1
ATOM 706 C C . LYS A 1 93 ? 14.896 -4.685 -4.932 1.00 98.50 93 LYS A C 1
ATOM 708 O O . LYS A 1 93 ? 15.861 -3.990 -4.593 1.00 98.50 93 LYS A O 1
ATOM 713 N N . ALA A 1 94 ? 14.130 -4.361 -5.974 1.00 97.81 94 ALA A N 1
ATOM 714 C CA . ALA A 1 94 ? 14.326 -3.137 -6.755 1.00 97.81 94 ALA A CA 1
ATOM 715 C C . ALA A 1 94 ? 14.032 -1.857 -5.946 1.00 97.81 94 ALA A C 1
ATOM 717 O O . ALA A 1 94 ? 14.681 -0.835 -6.141 1.00 97.81 94 ALA A O 1
ATOM 718 N N . ALA A 1 95 ? 13.141 -1.900 -4.960 1.00 97.56 95 ALA A N 1
ATOM 719 C CA . ALA A 1 95 ? 12.881 -0.784 -4.050 1.00 97.56 95 ALA A CA 1
ATOM 720 C C . ALA A 1 95 ? 13.935 -0.627 -2.937 1.00 97.56 95 ALA A C 1
ATOM 722 O O . ALA A 1 95 ? 13.990 0.426 -2.302 1.00 97.56 95 ALA A O 1
ATOM 723 N N . ARG A 1 96 ? 14.771 -1.652 -2.702 1.00 97.38 96 ARG A N 1
ATOM 724 C CA . ARG A 1 96 ? 15.581 -1.834 -1.474 1.00 97.38 96 ARG A CA 1
ATOM 725 C C . ARG A 1 96 ? 14.727 -1.879 -0.205 1.00 97.38 96 ARG A C 1
ATOM 727 O O . ARG A 1 96 ? 15.062 -1.242 0.795 1.00 97.38 96 ARG A O 1
ATOM 734 N N . LEU A 1 97 ? 13.628 -2.619 -0.282 1.00 97.00 97 LEU A N 1
ATOM 735 C CA . LEU A 1 97 ? 12.722 -2.924 0.819 1.00 97.00 97 LEU A CA 1
ATOM 736 C C . LEU A 1 97 ? 12.777 -4.410 1.162 1.00 97.00 97 LEU A C 1
ATOM 738 O O . LEU A 1 97 ? 13.053 -5.246 0.302 1.00 97.00 97 LEU A O 1
ATOM 742 N N . THR A 1 98 ? 12.442 -4.727 2.407 1.00 96.81 98 THR A N 1
ATOM 743 C CA . THR A 1 98 ? 12.086 -6.085 2.830 1.00 96.81 98 THR A CA 1
ATOM 744 C C . THR A 1 98 ? 10.606 -6.154 3.203 1.00 96.81 98 THR A C 1
ATOM 746 O O . THR A 1 98 ? 9.965 -5.125 3.442 1.00 96.81 98 THR A O 1
ATOM 749 N N . ARG A 1 99 ? 10.043 -7.366 3.271 1.00 97.44 99 ARG A N 1
ATOM 750 C CA . ARG A 1 99 ? 8.638 -7.576 3.662 1.00 97.44 99 ARG A CA 1
ATOM 751 C C . ARG A 1 99 ? 8.363 -7.086 5.084 1.00 97.44 99 ARG A C 1
ATOM 753 O O . ARG A 1 99 ? 7.299 -6.540 5.361 1.00 97.44 99 ARG A O 1
ATOM 760 N N . GLU A 1 100 ? 9.340 -7.199 5.978 1.00 97.19 100 GLU A N 1
ATOM 761 C CA . GLU A 1 100 ? 9.243 -6.754 7.371 1.00 97.19 100 GLU A CA 1
ATOM 762 C C . GLU A 1 100 ? 9.105 -5.235 7.475 1.00 97.19 100 GLU A C 1
ATOM 764 O O . GLU A 1 100 ? 8.537 -4.741 8.449 1.00 97.19 100 GLU A O 1
ATOM 769 N N . GLN A 1 101 ? 9.565 -4.488 6.469 1.00 97.81 101 GLN A N 1
ATOM 770 C CA . GLN A 1 101 ? 9.393 -3.040 6.395 1.00 97.81 101 GLN A CA 1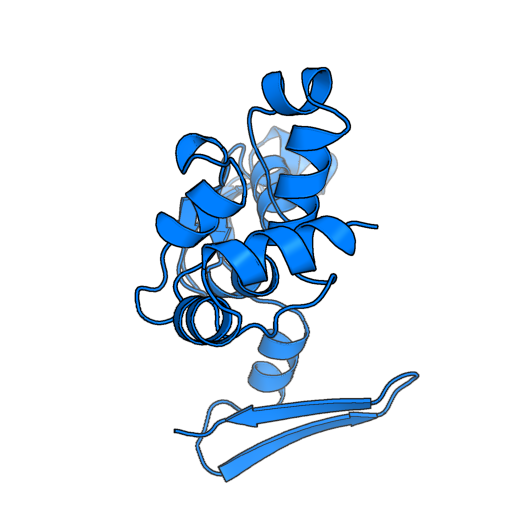
ATOM 771 C C . GLN A 1 101 ? 8.025 -2.627 5.841 1.00 97.81 101 GLN A C 1
ATOM 773 O O . GLN A 1 101 ? 7.774 -1.433 5.699 1.00 97.81 101 GLN A O 1
ATOM 778 N N . LEU A 1 102 ? 7.122 -3.564 5.548 1.00 98.44 102 LEU A N 1
ATOM 779 C CA . LEU A 1 102 ? 5.794 -3.276 5.013 1.00 98.44 102 LEU A CA 1
ATOM 780 C C . LEU A 1 102 ? 4.678 -3.686 5.991 1.00 98.44 102 LEU A C 1
ATOM 782 O O . LEU A 1 102 ? 4.908 -4.464 6.930 1.00 98.44 102 LEU A O 1
ATOM 786 N N . PRO A 1 103 ? 3.467 -3.122 5.835 1.00 98.19 103 PRO A N 1
ATOM 787 C CA . PRO A 1 103 ? 2.276 -3.624 6.505 1.00 98.19 103 PRO A CA 1
ATOM 788 C C . PRO A 1 103 ? 1.908 -5.032 6.021 1.00 98.19 103 PRO A C 1
ATOM 790 O O . PRO A 1 103 ? 2.169 -5.403 4.873 1.00 98.19 103 PRO A O 1
ATOM 793 N N . ARG A 1 104 ? 1.245 -5.802 6.886 1.00 98.25 104 ARG A N 1
ATOM 794 C CA . ARG A 1 104 ? 0.574 -7.043 6.492 1.00 98.25 104 ARG A CA 1
ATOM 795 C C . ARG A 1 104 ? -0.560 -6.720 5.518 1.00 98.25 104 ARG A C 1
ATOM 797 O O . ARG A 1 104 ? -1.328 -5.793 5.760 1.00 98.25 104 ARG A O 1
ATOM 804 N N . LEU A 1 105 ? -0.671 -7.496 4.447 1.00 98.44 105 LEU A N 1
ATOM 805 C CA . LEU A 1 105 ? -1.750 -7.355 3.477 1.00 98.44 105 LEU A CA 1
ATOM 806 C C . LEU A 1 105 ? -3.004 -8.108 3.926 1.00 98.44 105 LEU A C 1
ATOM 808 O O . LEU A 1 105 ? -2.921 -9.216 4.457 1.00 98.44 105 LEU A O 1
ATOM 812 N N . HIS A 1 106 ? -4.149 -7.486 3.679 1.00 98.44 106 HIS A N 1
ATOM 813 C CA . HIS A 1 106 ? -5.490 -8.026 3.860 1.00 98.44 106 HIS A CA 1
ATOM 814 C C . HIS A 1 106 ? -6.286 -7.844 2.569 1.00 98.44 106 HIS A C 1
ATOM 816 O O . HIS A 1 106 ? -6.104 -6.860 1.847 1.00 98.44 106 HIS A O 1
ATOM 822 N N . ARG A 1 107 ? -7.186 -8.776 2.263 1.00 97.00 107 ARG A N 1
ATOM 823 C CA . ARG A 1 107 ? -8.124 -8.607 1.147 1.00 97.00 107 ARG A CA 1
ATOM 824 C C . ARG A 1 107 ? -9.191 -7.572 1.530 1.00 97.00 107 ARG A C 1
ATOM 826 O O . ARG A 1 107 ? -9.557 -7.493 2.704 1.00 97.00 107 ARG A O 1
ATOM 833 N N . PRO A 1 108 ? -9.732 -6.800 0.569 1.00 95.75 108 PRO A N 1
ATOM 834 C CA . PRO A 1 108 ? -10.854 -5.907 0.840 1.00 95.75 108 PRO A CA 1
ATOM 835 C C . PRO A 1 108 ? -12.004 -6.640 1.543 1.00 95.75 108 PRO A C 1
ATOM 837 O O . PRO A 1 108 ? -12.382 -7.738 1.134 1.00 95.75 108 PRO A O 1
ATOM 840 N N . GLY A 1 109 ? -12.546 -6.034 2.599 1.00 96.62 109 GLY A N 1
ATOM 841 C CA . GLY A 1 109 ? -13.603 -6.614 3.432 1.00 96.62 109 GLY A CA 1
ATOM 842 C C . GLY A 1 109 ? -13.121 -7.419 4.647 1.00 96.62 109 GLY A C 1
ATOM 843 O O . GLY A 1 109 ? -13.928 -7.701 5.530 1.00 96.62 109 GLY A O 1
ATOM 844 N N . GLU A 1 110 ? -11.833 -7.754 4.750 1.00 98.38 110 GLU A N 1
ATOM 845 C CA . GLU A 1 110 ? -11.281 -8.416 5.939 1.00 98.38 110 GLU A CA 1
ATOM 846 C C . GLU A 1 110 ? -11.070 -7.441 7.107 1.00 98.38 110 GLU A C 1
ATOM 848 O O . GLU A 1 110 ? -10.844 -6.244 6.918 1.00 98.38 110 GLU A O 1
ATOM 853 N N . ILE A 1 111 ? -11.095 -7.961 8.337 1.00 98.62 111 ILE A N 1
ATOM 854 C CA . ILE A 1 111 ? -10.778 -7.191 9.547 1.00 98.62 111 ILE A CA 1
ATOM 855 C C . ILE A 1 111 ? -9.254 -7.079 9.685 1.00 98.62 111 ILE A C 1
ATOM 857 O O . ILE A 1 111 ? -8.552 -8.089 9.722 1.00 98.62 111 ILE A O 1
ATOM 861 N N . MET A 1 112 ? -8.746 -5.852 9.804 1.00 98.38 112 MET A N 1
ATOM 862 C CA . MET A 1 112 ? -7.316 -5.558 10.000 1.00 98.38 112 MET A CA 1
ATOM 863 C C . MET A 1 112 ? -6.938 -5.349 11.473 1.00 98.38 112 MET A C 1
ATOM 865 O O . MET A 1 112 ? -5.761 -5.281 11.821 1.00 98.38 112 MET A O 1
ATOM 869 N N . GLY A 1 113 ? -7.941 -5.222 12.339 1.00 98.31 113 GLY A N 1
ATOM 870 C CA . GLY A 1 113 ? -7.799 -5.000 13.769 1.00 98.31 113 GLY A CA 1
ATOM 871 C C . GLY A 1 113 ? -9.037 -4.318 14.333 1.00 98.31 113 GLY A C 1
ATOM 872 O O . GLY A 1 113 ? -10.052 -4.173 13.651 1.00 98.31 113 GLY A O 1
ATOM 873 N N . GLU A 1 114 ? -8.936 -3.866 15.573 1.00 98.81 114 GLU A N 1
ATOM 874 C CA . GLU A 1 114 ? -10.009 -3.156 16.262 1.00 98.81 114 GLU A CA 1
ATOM 875 C C . GLU A 1 114 ? -9.499 -1.828 16.814 1.00 98.81 114 GLU A C 1
ATOM 877 O O . GLU A 1 114 ? -8.326 -1.698 17.168 1.00 98.81 114 GLU A O 1
ATOM 882 N N . VAL A 1 115 ? -10.387 -0.837 16.896 1.00 98.88 115 VAL A N 1
ATOM 883 C CA . VAL A 1 115 ? -10.078 0.466 17.490 1.00 98.88 115 VAL A CA 1
ATOM 884 C C . VAL A 1 115 ? -9.640 0.274 18.942 1.00 98.88 115 VAL A C 1
ATOM 886 O O . VAL A 1 115 ? -10.395 -0.224 19.779 1.00 98.88 115 VAL A O 1
ATOM 889 N N . THR A 1 116 ? -8.418 0.700 19.250 1.00 98.88 116 THR A N 1
ATOM 890 C CA . THR A 1 116 ? -7.860 0.641 20.605 1.00 98.88 116 THR A CA 1
ATOM 891 C C . THR A 1 116 ? -8.556 1.629 21.541 1.00 98.88 116 THR A C 1
ATOM 893 O O . THR A 1 116 ? -9.138 2.624 21.111 1.00 98.88 116 THR A O 1
ATOM 896 N N . ALA A 1 117 ? -8.448 1.402 22.853 1.00 98.62 117 ALA A N 1
ATOM 897 C CA . ALA A 1 117 ? -8.946 2.352 23.849 1.00 98.62 117 ALA A CA 1
ATOM 898 C C . ALA A 1 117 ? -8.291 3.739 23.728 1.00 98.62 117 ALA A C 1
ATOM 900 O O . ALA A 1 117 ? -8.935 4.747 24.007 1.00 98.62 117 ALA A O 1
ATOM 901 N N . GLU A 1 118 ? -7.027 3.803 23.304 1.00 98.44 118 GLU A N 1
ATOM 902 C CA . GLU A 1 118 ? -6.327 5.074 23.121 1.00 98.44 118 GLU A CA 1
ATOM 903 C C . GLU A 1 118 ? -6.812 5.811 21.869 1.00 98.44 118 GLU A C 1
ATOM 905 O O . GLU A 1 118 ? -7.183 6.982 21.944 1.00 98.44 118 GLU A O 1
ATOM 910 N N . ALA A 1 119 ? -6.931 5.108 20.740 1.00 98.56 119 ALA A N 1
ATOM 911 C CA . ALA A 1 119 ? -7.504 5.674 19.522 1.00 98.56 119 ALA A CA 1
ATOM 912 C C . ALA A 1 119 ? -8.957 6.136 19.725 1.00 98.56 119 ALA A C 1
ATOM 914 O O . ALA A 1 119 ? -9.350 7.185 19.212 1.00 98.56 119 ALA A O 1
ATOM 915 N N . ALA A 1 120 ? -9.749 5.394 20.506 1.00 98.62 120 ALA A N 1
ATOM 916 C CA . ALA A 1 120 ? -11.122 5.753 20.850 1.00 98.62 120 ALA A CA 1
ATOM 917 C C . ALA A 1 120 ? -11.213 7.128 21.534 1.00 98.62 120 ALA A C 1
ATOM 919 O O . ALA A 1 120 ? -12.041 7.951 21.149 1.00 98.62 120 ALA A O 1
ATOM 920 N N . LYS A 1 121 ? -10.322 7.424 22.491 1.00 98.31 121 LYS A N 1
ATOM 921 C CA . LYS A 1 121 ? -10.285 8.733 23.171 1.00 98.31 121 LYS A CA 1
ATOM 922 C C . LYS A 1 121 ? -9.969 9.886 22.218 1.00 98.31 121 LYS A C 1
ATOM 924 O O . LYS A 1 121 ? -10.518 10.968 22.380 1.00 98.31 121 LYS A O 1
ATOM 929 N N . LEU A 1 122 ? -9.082 9.659 21.248 1.00 98.06 122 LEU A N 1
ATOM 930 C CA . LEU A 1 122 ? -8.636 10.688 20.301 1.00 98.06 122 LEU A CA 1
ATOM 931 C C . LEU A 1 122 ? -9.648 10.954 1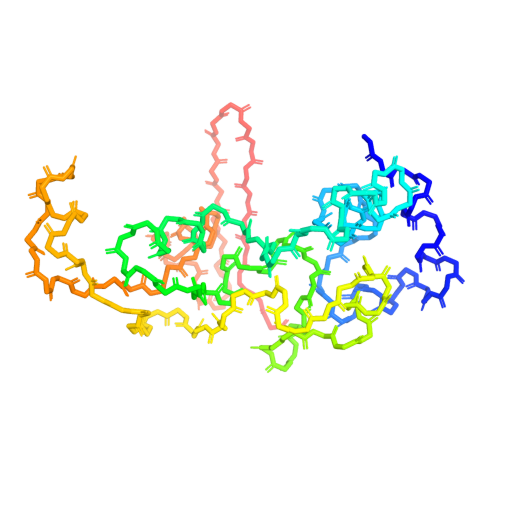9.181 1.00 98.06 122 LEU A C 1
ATOM 933 O O . LEU A 1 122 ? -9.686 12.052 18.636 1.00 98.06 122 LEU A O 1
ATOM 937 N N . THR A 1 123 ? -10.440 9.946 18.814 1.00 98.12 123 THR A N 1
ATOM 938 C CA . THR A 1 123 ? -11.307 9.986 17.623 1.00 98.12 123 THR A CA 1
ATOM 939 C C . THR A 1 123 ? -12.798 10.040 17.944 1.00 98.12 123 THR A C 1
ATOM 941 O O . THR A 1 123 ? -13.591 10.378 17.071 1.00 98.12 123 THR A O 1
ATOM 944 N N . GLY A 1 124 ? -13.201 9.677 19.166 1.00 98.19 124 GLY A N 1
ATOM 945 C CA . GLY A 1 124 ? -14.604 9.491 19.545 1.00 98.19 124 GLY A CA 1
ATOM 946 C C . GLY A 1 124 ? -15.221 8.176 19.049 1.00 98.19 124 GLY A C 1
ATOM 947 O O . GLY A 1 124 ? -16.394 7.915 19.315 1.00 98.19 124 GLY A O 1
ATOM 948 N N . LEU A 1 125 ? -14.458 7.330 18.348 1.00 98.25 125 LEU A N 1
ATOM 949 C CA . LEU A 1 125 ? -14.907 5.998 17.945 1.00 98.25 125 LEU A CA 1
ATOM 950 C C . LEU A 1 125 ? -15.019 5.066 19.158 1.00 98.25 125 LEU A C 1
ATOM 952 O O . LEU A 1 125 ? -14.284 5.190 20.136 1.00 98.25 125 LEU A O 1
ATOM 956 N N . LYS A 1 126 ? -15.914 4.078 19.086 1.00 98.62 126 LYS A N 1
ATOM 957 C CA . LYS A 1 126 ? -16.060 3.071 20.143 1.00 98.62 126 LYS A CA 1
ATOM 958 C C . LYS A 1 126 ? -14.866 2.106 20.124 1.00 98.62 126 LYS A C 1
ATOM 960 O O . LYS A 1 126 ? -14.565 1.520 19.085 1.00 98.62 126 LYS A O 1
ATOM 965 N N . ALA A 1 127 ? -14.223 1.892 21.272 1.00 98.69 127 ALA A N 1
ATOM 966 C CA . ALA A 1 127 ? -13.185 0.868 21.411 1.00 98.69 127 ALA A CA 1
ATOM 967 C C . ALA A 1 127 ? -13.736 -0.535 21.078 1.00 98.69 127 ALA A C 1
ATOM 969 O O . ALA A 1 127 ? -14.890 -0.839 21.392 1.00 98.69 127 ALA A O 1
ATOM 970 N N . GLY A 1 128 ? -12.925 -1.372 20.432 1.00 98.62 128 GLY A N 1
ATOM 971 C CA . GLY A 1 128 ? -13.342 -2.685 19.925 1.00 98.62 128 GLY A CA 1
ATOM 972 C C . GLY A 1 128 ? -14.113 -2.632 18.598 1.00 98.62 128 GLY A C 1
ATOM 973 O O . GLY A 1 128 ? -14.569 -3.659 18.111 1.00 98.62 128 GLY A O 1
ATOM 974 N N . THR A 1 129 ? -14.298 -1.449 17.994 1.00 98.75 129 THR A N 1
ATOM 975 C CA . THR A 1 129 ? -14.915 -1.359 16.659 1.00 98.75 129 THR A CA 1
ATOM 976 C C . THR A 1 129 ? -13.976 -1.974 15.616 1.00 98.75 129 THR A C 1
ATOM 978 O O . THR A 1 129 ? -12.821 -1.542 15.551 1.00 98.75 129 THR A O 1
ATOM 981 N N . PRO A 1 130 ? -14.433 -2.924 14.779 1.00 98.62 130 PRO A N 1
ATOM 982 C CA . PRO A 1 130 ? -13.605 -3.496 13.721 1.00 98.62 130 PRO A CA 1
ATOM 983 C C . PRO A 1 130 ? -13.174 -2.449 12.690 1.00 98.62 130 PRO A C 1
ATOM 985 O O . PRO A 1 130 ? -13.989 -1.658 12.213 1.00 98.62 130 PRO A O 1
ATOM 988 N N . VAL A 1 131 ? -11.899 -2.479 12.307 1.00 98.62 131 VAL A N 1
ATOM 989 C CA . VAL A 1 131 ? -11.351 -1.702 11.189 1.00 98.62 131 VAL A CA 1
ATOM 990 C C . VAL A 1 131 ? -11.256 -2.619 9.973 1.00 98.62 131 VAL A C 1
ATOM 992 O O . VAL A 1 131 ? -10.527 -3.612 9.991 1.00 98.62 131 VAL A O 1
ATOM 995 N N . ILE A 1 132 ? -12.015 -2.296 8.925 1.00 98.31 132 ILE A N 1
ATOM 996 C CA . ILE A 1 132 ? -12.153 -3.125 7.722 1.00 98.31 132 ILE A CA 1
ATOM 997 C C . ILE A 1 132 ? -11.187 -2.659 6.633 1.00 98.31 132 ILE A C 1
ATOM 999 O O . ILE A 1 132 ? -11.061 -1.462 6.382 1.00 98.31 132 ILE A O 1
ATOM 1003 N N . ALA A 1 133 ? -10.535 -3.609 5.966 1.00 97.94 133 ALA A N 1
ATOM 1004 C CA . ALA A 1 133 ? -9.706 -3.371 4.794 1.00 97.94 133 ALA A CA 1
ATOM 1005 C C . ALA A 1 133 ? -10.541 -2.738 3.666 1.00 97.94 133 ALA A C 1
ATOM 1007 O O . ALA A 1 133 ? -11.390 -3.399 3.063 1.00 97.94 133 ALA A O 1
ATOM 1008 N N . GLY A 1 134 ? -10.302 -1.451 3.399 1.00 94.44 134 GLY A N 1
ATOM 1009 C CA . GLY A 1 134 ? -10.967 -0.691 2.339 1.00 94.44 134 GLY A CA 1
ATOM 1010 C C . GLY A 1 134 ? -10.277 -0.822 0.980 1.00 94.44 134 GLY A C 1
ATOM 1011 O O . GLY A 1 134 ? -9.597 -1.806 0.695 1.00 94.44 134 GLY A O 1
ATOM 1012 N N . GLY A 1 135 ? -10.421 0.190 0.131 1.00 93.12 135 GLY A N 1
ATOM 1013 C CA . GLY A 1 135 ? -9.691 0.312 -1.132 1.00 93.12 135 GLY A CA 1
ATOM 1014 C C . GLY A 1 135 ? -9.320 1.763 -1.419 1.00 93.12 135 GLY A C 1
ATOM 1015 O O . GLY A 1 135 ? -9.675 2.662 -0.657 1.00 93.12 135 GLY A O 1
ATOM 1016 N N . GLY A 1 136 ? -8.621 1.993 -2.528 1.00 91.81 136 GLY A N 1
ATOM 1017 C CA . GLY A 1 136 ? -8.386 3.339 -3.044 1.00 91.81 136 GLY A CA 1
ATOM 1018 C C . GLY A 1 136 ? -9.694 4.039 -3.428 1.00 91.81 136 GLY A C 1
ATOM 1019 O O . GLY A 1 136 ? -10.719 3.396 -3.669 1.00 91.81 136 GLY A O 1
ATOM 1020 N N . ASP A 1 137 ? -9.659 5.364 -3.519 1.00 90.94 137 ASP A N 1
ATOM 1021 C CA . ASP A 1 137 ? -10.820 6.195 -3.849 1.00 90.94 137 ASP A CA 1
ATOM 1022 C C . ASP A 1 137 ? -11.477 5.812 -5.188 1.00 90.94 137 ASP A C 1
ATOM 1024 O O . ASP A 1 137 ? -12.693 5.642 -5.241 1.00 90.94 137 ASP A O 1
ATOM 1028 N N . GLY A 1 138 ? -10.694 5.584 -6.246 1.00 89.75 138 GLY A N 1
ATOM 1029 C CA . GLY A 1 138 ? -11.189 5.162 -7.557 1.00 89.75 138 GLY A CA 1
ATOM 1030 C C . GLY A 1 138 ? -11.832 3.774 -7.533 1.00 89.75 138 GLY A C 1
ATOM 1031 O O . GLY A 1 138 ? -12.898 3.572 -8.112 1.00 89.75 138 GLY A O 1
ATOM 1032 N N . GLN A 1 139 ? -11.242 2.830 -6.797 1.00 90.56 139 GLN A N 1
ATOM 1033 C CA . GLN A 1 139 ? -11.806 1.485 -6.622 1.00 90.56 139 GLN A CA 1
ATOM 1034 C C . GLN A 1 139 ? -13.128 1.538 -5.839 1.00 90.56 139 GLN A C 1
ATOM 1036 O O . GLN A 1 139 ? -14.105 0.884 -6.214 1.00 90.56 139 GLN A O 1
ATOM 1041 N N . CYS A 1 140 ? -13.190 2.356 -4.783 1.00 92.25 140 CYS A N 1
ATOM 1042 C CA . CYS A 1 140 ? -14.410 2.581 -4.010 1.00 92.25 140 CYS A CA 1
ATOM 1043 C C . CYS A 1 140 ? -15.487 3.284 -4.846 1.00 92.25 140 CYS A C 1
ATOM 1045 O O . CYS A 1 140 ? -16.650 2.890 -4.793 1.00 92.25 140 CYS A O 1
ATOM 1047 N N . ALA A 1 141 ? -15.109 4.274 -5.661 1.00 91.75 141 ALA A N 1
ATOM 1048 C CA . ALA A 1 141 ? -16.018 4.974 -6.563 1.00 91.75 141 ALA A CA 1
ATOM 1049 C C . ALA A 1 141 ? -16.609 4.027 -7.616 1.00 91.75 141 ALA A C 1
ATOM 1051 O O . ALA A 1 141 ? -17.824 4.005 -7.799 1.00 91.75 141 ALA A O 1
ATOM 1052 N N . GLY A 1 142 ? -15.778 3.195 -8.253 1.00 91.31 142 GLY A N 1
ATOM 1053 C CA . GLY A 1 142 ? -16.244 2.176 -9.193 1.00 91.31 142 GLY A CA 1
ATOM 1054 C C . GLY A 1 142 ? -17.187 1.170 -8.534 1.00 91.31 142 GLY A C 1
ATOM 1055 O O . GLY A 1 142 ? -18.246 0.868 -9.079 1.00 91.31 142 GLY A O 1
ATOM 1056 N N . THR A 1 143 ? -16.865 0.720 -7.319 1.00 91.50 143 THR A N 1
ATOM 1057 C CA . THR A 1 143 ? -17.735 -0.188 -6.556 1.00 91.50 143 THR A CA 1
ATOM 1058 C C . THR A 1 143 ? -19.079 0.464 -6.222 1.00 91.50 143 THR A C 1
ATOM 1060 O O . THR A 1 143 ? -20.128 -0.124 -6.480 1.00 91.50 143 THR A O 1
ATOM 1063 N N . GLY A 1 144 ? -19.065 1.703 -5.721 1.00 91.88 144 GLY A N 1
ATOM 1064 C CA . GLY A 1 144 ? -20.272 2.474 -5.410 1.00 91.88 144 GLY A CA 1
ATOM 1065 C C . GLY A 1 144 ? -21.126 2.802 -6.640 1.00 91.88 144 GLY A C 1
ATOM 1066 O O . GLY A 1 144 ? -22.346 2.882 -6.535 1.00 91.88 144 GLY A O 1
ATOM 1067 N N . ALA A 1 145 ? -20.505 2.914 -7.817 1.00 92.81 145 ALA A N 1
ATOM 1068 C CA . ALA A 1 145 ? -21.176 3.079 -9.105 1.00 92.81 145 ALA A CA 1
ATOM 1069 C C . ALA A 1 145 ? -21.640 1.750 -9.737 1.00 92.81 145 ALA A C 1
ATOM 1071 O O . ALA A 1 145 ? -22.147 1.747 -10.858 1.00 92.81 145 ALA A O 1
ATOM 1072 N N . ASN A 1 146 ? -21.496 0.621 -9.030 1.00 92.19 146 ASN A N 1
ATOM 1073 C CA . ASN A 1 146 ? -21.856 -0.713 -9.514 1.00 92.19 146 ASN A CA 1
ATOM 1074 C C . ASN A 1 146 ? -21.040 -1.155 -10.755 1.00 92.19 146 ASN A C 1
ATOM 1076 O O . ASN A 1 146 ? -21.529 -1.908 -11.604 1.00 92.19 146 ASN A O 1
ATOM 1080 N N . THR A 1 147 ? -19.789 -0.691 -10.853 1.00 92.12 147 THR A N 1
ATOM 1081 C CA . THR A 1 147 ? -18.813 -0.952 -11.931 1.00 92.12 147 THR A CA 1
ATOM 1082 C C . THR A 1 147 ? -17.841 -2.071 -11.546 1.00 92.12 147 THR A C 1
ATOM 1084 O O . THR A 1 147 ? -16.626 -1.944 -11.650 1.00 92.12 147 THR A O 1
ATOM 1087 N N . PHE A 1 148 ? -18.384 -3.183 -11.061 1.00 86.00 148 PHE A N 1
ATOM 1088 C CA . PHE A 1 148 ? -17.648 -4.428 -10.795 1.00 86.00 148 PHE A CA 1
ATOM 1089 C C . PHE A 1 148 ? -18.204 -5.604 -11.616 1.00 86.00 148 PHE A C 1
ATOM 1091 O O . PHE A 1 148 ? -17.923 -6.764 -11.332 1.00 86.00 148 PHE A O 1
ATOM 1098 N N . LEU A 1 149 ? -19.031 -5.296 -12.620 1.00 89.06 149 LEU A N 1
ATOM 1099 C CA . LEU A 1 149 ? -19.631 -6.252 -13.546 1.00 89.06 149 LEU A CA 1
ATOM 1100 C C . LEU A 1 149 ? -19.167 -5.942 -14.968 1.00 89.06 149 LEU A C 1
ATOM 1102 O O . LEU A 1 149 ? -18.971 -4.778 -15.324 1.00 89.06 149 LEU A O 1
ATOM 1106 N N . GLU A 1 150 ? -19.000 -6.994 -15.766 1.00 88.25 150 GLU A N 1
ATOM 1107 C CA . GLU A 1 150 ? -18.539 -6.903 -17.153 1.00 88.25 150 GLU A CA 1
ATOM 1108 C C . GLU A 1 150 ? -19.438 -5.966 -17.976 1.00 88.25 150 GLU A C 1
ATOM 1110 O O . GLU A 1 150 ? -20.659 -5.926 -17.800 1.00 88.25 150 GLU A O 1
ATOM 1115 N N . GLY A 1 151 ? -18.820 -5.183 -18.861 1.00 88.31 151 GLY A N 1
ATOM 1116 C CA . GLY A 1 151 ? -19.530 -4.236 -19.724 1.00 88.31 151 GLY A CA 1
ATOM 1117 C C . GLY A 1 151 ? -19.942 -2.931 -19.037 1.00 88.31 151 GLY A C 1
ATOM 1118 O O . GLY A 1 151 ? -20.710 -2.161 -19.613 1.00 88.31 151 GLY A O 1
ATOM 1119 N N . ARG A 1 152 ? -19.447 -2.656 -17.823 1.00 90.44 152 ARG A N 1
ATOM 1120 C CA . ARG A 1 152 ? -19.710 -1.400 -17.112 1.00 90.44 152 ARG A CA 1
ATOM 1121 C C . ARG A 1 152 ? -18.472 -0.523 -17.022 1.00 90.44 152 ARG A C 1
ATOM 1123 O O . ARG A 1 152 ? -17.348 -0.998 -16.853 1.00 90.44 152 ARG A O 1
ATOM 1130 N N . ALA A 1 153 ? -18.718 0.781 -17.066 1.00 91.69 153 ALA A N 1
ATOM 1131 C CA . ALA A 1 153 ? -17.736 1.820 -16.815 1.00 91.69 153 ALA A CA 1
ATOM 1132 C C . ALA A 1 153 ? -18.345 2.901 -15.915 1.00 91.69 153 ALA A C 1
ATOM 1134 O O . ALA A 1 153 ? -19.552 3.138 -15.954 1.00 91.69 153 ALA A O 1
ATOM 1135 N N . TYR A 1 154 ? -17.507 3.564 -15.122 1.00 92.06 154 TYR A N 1
ATOM 1136 C CA . TYR A 1 154 ? -17.865 4.801 -14.440 1.00 92.06 154 TYR A CA 1
ATOM 1137 C C . TYR A 1 154 ? -17.033 5.951 -14.998 1.00 92.06 154 TYR A C 1
ATOM 1139 O O . TYR A 1 154 ? -15.873 5.776 -15.380 1.00 92.06 154 TYR A O 1
ATOM 1147 N N . VAL A 1 155 ? -17.629 7.139 -15.009 1.00 91.81 155 VAL A N 1
ATOM 1148 C CA . VAL A 1 155 ? -16.941 8.391 -15.311 1.00 91.81 155 VAL A CA 1
ATOM 1149 C C . VAL A 1 155 ? -17.320 9.392 -14.231 1.00 91.81 155 VAL A C 1
ATOM 1151 O O . VAL A 1 155 ? -18.496 9.670 -14.015 1.00 91.81 155 VAL A O 1
ATOM 1154 N N . ASN A 1 156 ? -16.315 9.920 -13.546 1.00 89.25 156 ASN A N 1
ATOM 1155 C CA . ASN A 1 156 ? -16.443 11.038 -12.629 1.00 89.25 156 ASN A CA 1
ATOM 1156 C C . ASN A 1 156 ? -15.872 12.287 -13.315 1.00 89.25 156 ASN A C 1
ATOM 1158 O O . ASN A 1 156 ? -14.691 12.312 -13.669 1.00 89.25 156 ASN A O 1
ATOM 1162 N N . LEU A 1 157 ? -16.723 13.294 -13.533 1.00 91.00 157 LEU A N 1
ATOM 1163 C CA . LEU A 1 157 ? -16.382 14.568 -14.168 1.00 91.00 157 LEU A CA 1
ATOM 1164 C C . LEU A 1 157 ? -16.467 15.693 -13.132 1.00 91.00 157 LEU A C 1
ATOM 1166 O O . LEU A 1 157 ? -17.524 16.288 -12.932 1.00 91.00 157 LEU A O 1
ATOM 1170 N N . GLY A 1 158 ? -15.344 15.966 -12.470 1.00 88.44 158 GLY A N 1
ATOM 1171 C CA . GLY A 1 158 ? -15.187 17.097 -11.555 1.00 88.44 158 GLY A CA 1
ATOM 1172 C C . GLY A 1 158 ? -14.101 18.052 -12.048 1.00 88.44 158 GLY A C 1
ATOM 1173 O O . GLY A 1 158 ? -13.980 18.315 -13.240 1.00 88.44 158 GLY A O 1
ATOM 1174 N N . THR A 1 159 ? -13.251 18.529 -11.135 1.00 90.31 159 THR A N 1
ATOM 1175 C CA . THR A 1 159 ? -12.044 19.309 -11.482 1.00 90.31 159 THR A CA 1
ATOM 1176 C C . THR A 1 159 ? -11.077 18.523 -12.375 1.00 90.31 159 THR A C 1
ATOM 1178 O O . THR A 1 159 ? -10.355 19.100 -13.182 1.00 90.31 159 THR A O 1
ATOM 1181 N N . ALA A 1 160 ? -11.077 17.198 -12.237 1.00 88.19 160 ALA A N 1
ATOM 1182 C CA . ALA A 1 160 ? -10.409 16.267 -13.129 1.00 88.19 160 ALA A CA 1
ATOM 1183 C C . ALA A 1 160 ? -11.416 15.213 -13.602 1.00 88.19 160 ALA A C 1
ATOM 1185 O O . ALA A 1 160 ? -12.411 14.940 -12.924 1.00 88.19 160 ALA A O 1
ATOM 1186 N N . ALA A 1 161 ? -11.137 14.617 -14.759 1.00 89.38 161 ALA A N 1
ATOM 1187 C CA . ALA A 1 161 ? -11.873 13.466 -15.251 1.00 89.38 161 ALA A CA 1
ATOM 1188 C C . ALA A 1 161 ? -11.174 12.186 -14.785 1.00 89.38 161 ALA A C 1
ATOM 1190 O O . ALA A 1 161 ? -9.994 11.977 -15.069 1.00 89.38 161 ALA A O 1
ATOM 1191 N N . VAL A 1 162 ? -11.912 11.325 -14.091 1.00 88.06 162 VAL A N 1
ATOM 1192 C CA . VAL A 1 162 ? -11.465 9.974 -13.741 1.00 88.06 162 VAL A CA 1
ATOM 1193 C C . VAL A 1 162 ? -12.478 8.999 -14.306 1.00 88.06 162 VAL A C 1
ATOM 1195 O O . VAL A 1 162 ? -13.679 9.152 -14.098 1.00 88.06 162 VAL A O 1
ATOM 1198 N N . SER A 1 163 ? -11.998 7.989 -15.017 1.00 90.00 163 SER A N 1
ATOM 1199 C CA . SER A 1 163 ? -12.840 6.907 -15.510 1.00 90.00 163 SER A CA 1
ATOM 1200 C C . SER A 1 163 ? -12.221 5.570 -15.153 1.00 90.00 163 SER A C 1
ATOM 1202 O O . SER A 1 163 ? -11.006 5.457 -14.992 1.00 90.00 163 SER A O 1
ATOM 1204 N N . GLY A 1 164 ? -13.072 4.568 -15.014 1.00 87.38 164 GLY A N 1
ATOM 1205 C CA . GLY A 1 164 ? -12.658 3.194 -14.806 1.00 87.38 164 GLY A CA 1
ATOM 1206 C C . GLY A 1 164 ? -13.684 2.258 -15.412 1.00 87.38 164 GLY A C 1
ATOM 1207 O O . GLY A 1 164 ? -14.865 2.587 -15.522 1.00 87.38 164 GLY A O 1
ATOM 1208 N N . SER A 1 165 ? -13.223 1.090 -15.824 1.00 89.19 165 SER A N 1
ATOM 1209 C CA . SER A 1 165 ? -14.071 0.031 -16.356 1.00 89.19 165 SER A CA 1
ATOM 1210 C C . SER A 1 165 ? -13.688 -1.287 -15.710 1.00 89.19 165 SER A C 1
ATOM 1212 O O . SER A 1 165 ? -12.591 -1.421 -15.163 1.00 89.19 165 SER A O 1
ATOM 1214 N N . TYR A 1 166 ? -14.609 -2.239 -15.756 1.00 83.12 166 TYR A N 1
ATOM 1215 C CA . TYR A 1 166 ? -14.333 -3.613 -15.376 1.00 83.12 166 TYR A CA 1
ATOM 1216 C C . TYR A 1 166 ? -14.382 -4.487 -16.631 1.00 83.12 166 TYR A C 1
ATOM 1218 O O . TYR A 1 166 ? -15.419 -4.585 -17.293 1.00 83.12 166 TYR A O 1
ATOM 1226 N N . GLY A 1 167 ? -13.240 -5.086 -16.962 1.00 77.25 167 GLY A N 1
ATOM 1227 C CA . GLY A 1 167 ? -13.056 -6.008 -18.081 1.00 77.25 167 GLY A CA 1
ATOM 1228 C C . GLY A 1 167 ? -12.329 -7.273 -17.626 1.00 77.25 167 GLY A C 1
ATOM 1229 O O . GLY A 1 167 ? -11.760 -7.295 -16.534 1.00 77.25 167 GLY A O 1
ATOM 1230 N N . LYS A 1 168 ? -12.397 -8.320 -18.452 1.00 58.78 168 LYS A N 1
ATOM 1231 C CA . LYS A 1 168 ? -11.579 -9.530 -18.301 1.00 58.78 168 LYS A CA 1
ATOM 1232 C C . LYS A 1 168 ? -10.165 -9.304 -18.810 1.00 58.78 168 LYS A C 1
ATOM 1234 O O . LYS A 1 168 ? -10.028 -8.560 -19.806 1.00 58.78 168 LYS A O 1
#

Radius of gyration: 17.39 Å; chains: 1; bounding box: 43×32×44 Å

Secondary structure (DSSP, 8-state):
--HHHHHHHHHHH-HHHHHHHHS--SSSSSHHHHHHHHHHH-HHHHTT------HHHHHHHHHHS--EEEHHHHGGGS-EETTTTEE-HHHHHHHT--GGGSPEEE-TTSEEEE--HHHHHHH-PPTTPEEE----HHHHHHHHTT--STTEEEEEESSSEEEEEE--

Foldseek 3Di:
DLPVLLVVLCVVQNQVRLCQFQVDGSDPQALLSVLQVCCVVVVVVNVVQQADEDPQQVVLCLFFVAREAELQANSSNSQGRPVVSGGDPSSCVSSVHDPSRHGHYDHFFDFRGWGDPVNCVVPVDDTRHTDTHHHDPLVVVCVVVVQQDAPDKDWDDDPDIDIDHHDD

pLDDT: mean 95.59, std 4.57, range [58.78, 98.88]